Protein AF-A0A847W5W8-F1 (afdb_monomer_lite)

pLDDT: mean 85.81, std 14.29, range [42.25, 98.12]

Structure (mmCIF, N/CA/C/O backbone):
data_AF-A0A847W5W8-F1
#
_entry.id   AF-A0A847W5W8-F1
#
loop_
_atom_site.group_PDB
_atom_site.id
_atom_site.type_symbol
_atom_site.label_atom_id
_atom_site.label_alt_id
_atom_site.label_comp_id
_atom_site.label_asym_id
_atom_site.label_entity_id
_atom_site.label_seq_id
_atom_site.pdbx_PDB_ins_code
_atom_site.Cartn_x
_atom_site.Cartn_y
_atom_site.Cartn_z
_atom_site.occupancy
_atom_site.B_iso_or_equiv
_atom_site.auth_seq_id
_atom_site.auth_comp_id
_atom_site.auth_asym_id
_atom_site.auth_atom_id
_atom_site.pdbx_PDB_model_num
ATOM 1 N N . MET A 1 1 ? 5.622 -0.986 30.226 1.00 42.25 1 MET A N 1
ATOM 2 C CA . MET A 1 1 ? 4.276 -0.865 29.634 1.00 42.25 1 MET A CA 1
ATOM 3 C C . MET A 1 1 ? 4.484 -0.736 28.144 1.00 42.25 1 MET A C 1
ATOM 5 O O . MET A 1 1 ? 5.025 0.274 27.729 1.00 42.25 1 MET A O 1
ATOM 9 N N . SER A 1 2 ? 4.223 -1.797 27.381 1.00 44.88 2 SER A N 1
ATOM 10 C CA . SER A 1 2 ? 4.312 -1.723 25.921 1.00 44.88 2 SER A CA 1
ATOM 11 C C . SER A 1 2 ? 3.018 -1.080 25.445 1.00 44.88 2 SER A C 1
ATOM 13 O O . SER A 1 2 ? 1.954 -1.649 25.675 1.00 44.88 2 SER A O 1
ATOM 15 N N . GLU A 1 3 ? 3.095 0.121 24.882 1.00 53.66 3 GLU A N 1
ATOM 16 C CA . GLU A 1 3 ? 1.953 0.748 24.220 1.00 53.66 3 GLU A CA 1
ATOM 17 C C . GLU A 1 3 ? 1.486 -0.184 23.093 1.00 53.66 3 GLU A C 1
ATOM 19 O O . GLU A 1 3 ? 2.287 -0.650 22.278 1.00 53.66 3 GLU A O 1
ATOM 24 N N . PHE A 1 4 ? 0.205 -0.542 23.108 1.00 54.81 4 PHE A N 1
ATOM 25 C CA . PHE A 1 4 ? -0.419 -1.435 22.136 1.00 54.81 4 PHE A CA 1
ATOM 26 C C . PHE A 1 4 ? -0.687 -0.676 20.826 1.00 54.81 4 PHE A C 1
ATOM 28 O O . PHE A 1 4 ? -1.838 -0.430 20.476 1.00 54.81 4 PHE A O 1
ATOM 35 N N . ASN A 1 5 ? 0.372 -0.279 20.118 1.00 79.44 5 ASN A N 1
ATOM 36 C CA . ASN A 1 5 ? 0.276 0.558 18.919 1.00 79.44 5 ASN A CA 1
ATOM 37 C C . ASN A 1 5 ? 0.073 -0.277 17.650 1.00 79.44 5 ASN A C 1
ATOM 39 O O . ASN A 1 5 ? 0.743 -1.291 17.470 1.00 79.44 5 ASN A O 1
ATOM 43 N N . PHE A 1 6 ? -0.796 0.175 16.741 1.00 88.56 6 PHE A N 1
ATOM 44 C CA . PHE A 1 6 ? -0.870 -0.349 15.371 1.00 88.56 6 PHE A CA 1
ATOM 45 C C . PHE A 1 6 ? 0.506 -0.285 14.691 1.00 88.56 6 PHE A C 1
ATOM 47 O O . PHE A 1 6 ? 1.286 0.636 14.941 1.00 88.56 6 PHE A O 1
ATOM 54 N N . GLY A 1 7 ? 0.806 -1.243 13.813 1.00 93.50 7 GLY A N 1
ATOM 55 C CA . GLY A 1 7 ? 2.085 -1.251 13.104 1.00 93.50 7 GLY A CA 1
ATOM 56 C C . GLY A 1 7 ? 2.078 -2.086 11.834 1.00 93.50 7 GLY A C 1
ATOM 57 O O . GLY A 1 7 ? 1.449 -3.142 11.783 1.00 93.50 7 GLY A O 1
ATOM 58 N N . ILE A 1 8 ? 2.806 -1.609 10.824 1.00 96.44 8 ILE A N 1
ATOM 59 C CA . ILE A 1 8 ? 3.003 -2.270 9.532 1.00 96.44 8 ILE A CA 1
ATOM 60 C C . ILE A 1 8 ? 4.480 -2.148 9.160 1.00 96.44 8 ILE A C 1
ATOM 62 O O . ILE A 1 8 ? 5.029 -1.048 9.130 1.00 96.44 8 ILE A O 1
ATOM 66 N N . GLU A 1 9 ? 5.112 -3.274 8.854 1.00 97.12 9 GLU A N 1
ATOM 67 C CA . GLU A 1 9 ? 6.468 -3.350 8.322 1.00 97.12 9 GLU A CA 1
ATOM 68 C C . GLU A 1 9 ? 6.411 -3.743 6.845 1.00 97.12 9 GLU A C 1
ATOM 70 O O . GLU A 1 9 ? 5.707 -4.687 6.473 1.00 97.12 9 GLU A O 1
ATOM 75 N N . LEU A 1 10 ? 7.142 -3.002 6.011 1.00 97.44 10 LEU A N 1
ATOM 76 C CA . LEU A 1 10 ? 7.231 -3.229 4.573 1.00 97.44 10 LEU A CA 1
ATOM 77 C C . LEU A 1 10 ? 8.652 -3.640 4.198 1.00 97.44 10 LEU A C 1
ATOM 79 O O . LEU A 1 10 ? 9.614 -2.975 4.584 1.00 97.44 10 LEU A O 1
ATOM 83 N N . GLU A 1 11 ? 8.774 -4.670 3.371 1.00 97.56 11 GLU A N 1
ATOM 84 C CA . GLU A 1 11 ? 10.014 -5.000 2.674 1.00 97.56 11 GLU A CA 1
ATOM 85 C C . GLU A 1 11 ? 9.882 -4.633 1.200 1.00 97.56 11 GLU A C 1
ATOM 87 O O . GLU A 1 11 ? 8.893 -4.979 0.553 1.00 97.56 11 GLU A O 1
ATOM 92 N N . ARG A 1 12 ? 10.907 -3.962 0.670 1.00 96.56 12 ARG A N 1
ATOM 93 C CA . ARG A 1 12 ? 11.039 -3.614 -0.744 1.00 96.56 12 ARG A CA 1
ATOM 94 C C . ARG A 1 12 ? 12.167 -4.414 -1.387 1.00 96.56 12 ARG A C 1
ATOM 96 O O . ARG A 1 12 ? 13.280 -4.422 -0.864 1.00 96.56 12 ARG A O 1
ATOM 103 N N . GLN A 1 13 ? 11.920 -4.970 -2.570 1.00 95.38 13 GLN A N 1
ATOM 104 C CA . GLN A 1 13 ? 12.953 -5.519 -3.448 1.00 95.38 13 GLN A CA 1
ATOM 105 C C . GLN A 1 13 ? 12.918 -4.796 -4.800 1.00 95.38 13 GLN A C 1
ATOM 107 O O . GLN A 1 13 ? 11.856 -4.609 -5.390 1.00 95.38 13 GLN A O 1
ATOM 112 N N . LEU A 1 14 ? 14.085 -4.360 -5.281 1.00 90.69 14 LEU A N 1
ATOM 113 C CA . LEU A 1 14 ? 14.235 -3.630 -6.540 1.00 90.69 14 LEU A CA 1
ATOM 114 C C . LEU A 1 14 ? 15.043 -4.470 -7.532 1.00 90.69 14 LEU 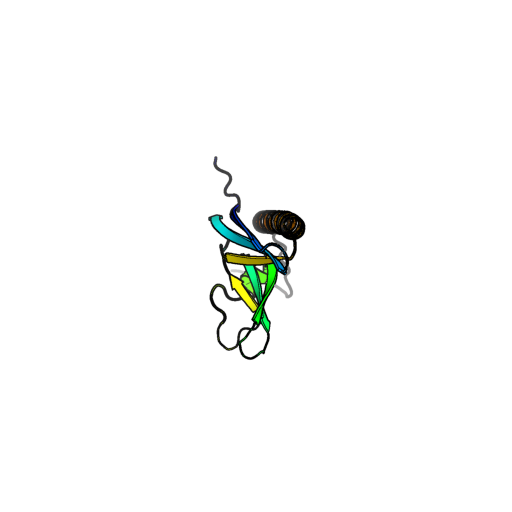A C 1
ATOM 116 O O . LEU A 1 14 ? 16.144 -4.922 -7.223 1.00 90.69 14 LEU A O 1
ATOM 120 N N . TYR A 1 15 ? 14.515 -4.621 -8.740 1.00 85.94 15 TYR A N 1
ATOM 121 C CA . TYR A 1 15 ? 15.151 -5.317 -9.849 1.00 85.94 15 TYR A CA 1
ATOM 122 C C . TYR A 1 15 ? 15.320 -4.342 -11.012 1.00 85.94 15 TYR A C 1
ATOM 124 O O . TYR A 1 15 ? 14.350 -3.761 -11.501 1.00 85.94 15 TYR A O 1
ATOM 132 N N . GLY A 1 16 ? 16.554 -4.160 -11.472 1.00 75.38 16 GLY A N 1
ATOM 133 C CA . GLY A 1 16 ? 16.854 -3.403 -12.683 1.00 75.38 16 GLY A CA 1
ATOM 134 C C . GLY A 1 16 ? 17.396 -4.336 -13.753 1.00 75.38 16 GLY A C 1
ATOM 135 O O . GLY A 1 16 ? 18.347 -5.070 -13.492 1.00 75.38 16 GLY A O 1
ATOM 136 N N . HIS A 1 17 ? 16.822 -4.293 -14.955 1.00 64.06 17 HIS A N 1
ATOM 137 C CA . HIS A 1 17 ? 17.431 -4.908 -16.129 1.00 64.06 17 HIS A CA 1
ATOM 138 C C . HIS A 1 17 ? 17.628 -3.851 -17.213 1.00 64.06 17 HIS A C 1
ATOM 140 O O . HIS A 1 17 ? 16.674 -3.319 -17.780 1.00 64.06 17 HIS A O 1
ATOM 146 N N . GLU A 1 18 ? 18.891 -3.566 -17.513 1.00 55.03 18 GLU A N 1
ATOM 147 C CA . GLU A 1 18 ? 19.279 -2.780 -18.675 1.00 55.03 18 GLU A CA 1
ATOM 148 C C . GLU A 1 18 ? 19.560 -3.737 -19.838 1.00 55.03 18 GLU A C 1
ATOM 150 O O . GLU A 1 18 ? 20.502 -4.529 -19.794 1.00 55.03 18 GLU A O 1
ATOM 155 N N . VAL A 1 19 ? 18.733 -3.687 -20.887 1.00 58.97 19 VAL A N 1
ATOM 156 C CA . VAL A 1 19 ? 19.076 -4.298 -22.177 1.00 58.97 19 VAL A CA 1
ATOM 157 C C . VAL A 1 19 ? 19.607 -3.187 -23.070 1.00 58.97 19 VAL A C 1
ATOM 159 O O . VAL A 1 19 ? 18.828 -2.397 -23.616 1.00 58.97 19 VAL A O 1
ATOM 162 N N . ALA A 1 20 ? 20.935 -3.127 -23.199 1.00 52.88 20 ALA A N 1
ATOM 163 C CA . ALA A 1 20 ? 21.631 -2.113 -23.983 1.00 52.88 20 ALA A CA 1
ATOM 164 C C . ALA A 1 20 ? 20.982 -1.938 -25.372 1.00 52.88 20 ALA A C 1
ATOM 166 O O . ALA A 1 20 ? 20.933 -2.867 -26.182 1.00 52.88 20 ALA A O 1
ATOM 167 N N . GLY A 1 21 ? 20.457 -0.735 -25.629 1.00 57.38 21 GLY A N 1
ATOM 168 C CA . GLY A 1 21 ? 19.919 -0.317 -26.926 1.00 57.38 21 GLY A CA 1
ATOM 169 C C . GLY A 1 21 ? 18.450 -0.643 -27.228 1.00 57.38 21 GLY A C 1
ATOM 170 O O . GLY A 1 21 ? 18.052 -0.447 -28.376 1.00 57.38 21 GLY A O 1
ATOM 171 N N . ARG A 1 22 ? 17.632 -1.144 -26.282 1.00 63.47 22 ARG A N 1
ATOM 172 C CA . ARG A 1 22 ? 16.222 -1.504 -26.586 1.00 63.47 22 ARG A CA 1
ATOM 173 C C . ARG A 1 22 ? 15.181 -1.049 -25.561 1.00 63.47 22 ARG A C 1
ATOM 175 O O . ARG A 1 22 ? 14.305 -0.270 -25.926 1.00 63.47 22 ARG A O 1
ATOM 182 N N . THR A 1 23 ? 15.259 -1.513 -24.314 1.00 58.75 23 THR A N 1
ATOM 183 C CA . THR A 1 23 ? 14.226 -1.249 -23.296 1.00 58.75 23 THR A CA 1
ATOM 184 C C . THR A 1 23 ? 14.856 -1.185 -21.910 1.00 58.75 23 THR A C 1
ATOM 186 O O . THR A 1 23 ? 15.598 -2.090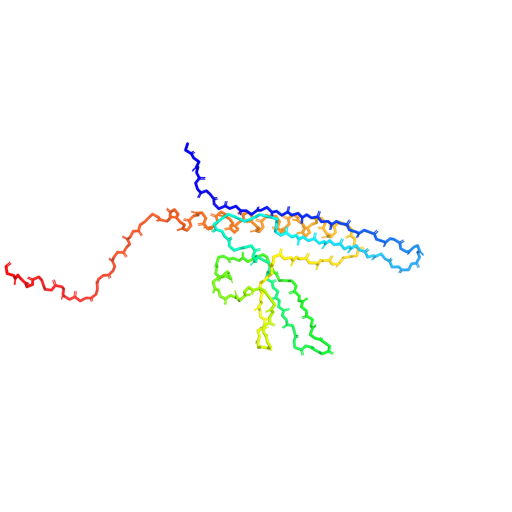 -21.531 1.00 58.75 23 THR A O 1
ATOM 189 N N . LEU A 1 24 ? 14.529 -0.133 -21.158 1.00 73.62 24 LEU A N 1
ATOM 190 C CA . LEU A 1 24 ? 14.796 -0.028 -19.726 1.00 73.62 24 LEU A CA 1
ATOM 191 C C . LEU A 1 24 ? 13.488 -0.323 -18.994 1.00 73.62 24 LEU A C 1
ATOM 193 O O . LEU A 1 24 ? 12.486 0.353 -19.229 1.00 73.62 24 LEU A O 1
ATOM 197 N N . ALA A 1 25 ? 13.489 -1.352 -18.154 1.00 85.00 25 ALA A N 1
ATOM 198 C CA . ALA A 1 25 ? 12.383 -1.642 -17.258 1.00 85.00 25 ALA A CA 1
ATOM 199 C C . ALA A 1 25 ? 12.948 -1.896 -15.865 1.00 85.00 25 ALA A C 1
ATOM 201 O O . ALA A 1 25 ? 13.863 -2.704 -15.681 1.00 85.00 25 ALA A O 1
ATOM 202 N N . TYR A 1 26 ? 12.387 -1.191 -14.894 1.00 90.56 26 TYR A N 1
ATOM 203 C CA . TYR A 1 26 ? 12.675 -1.393 -13.487 1.00 90.56 26 TYR A CA 1
ATOM 204 C C . TYR A 1 26 ? 11.436 -1.989 -12.845 1.00 90.56 26 TYR A C 1
ATOM 206 O O . TYR A 1 26 ? 10.320 -1.576 -13.155 1.00 90.56 26 TYR A O 1
ATOM 214 N N . ARG A 1 27 ? 11.633 -2.963 -11.963 1.00 93.19 27 ARG A N 1
ATOM 215 C CA . ARG A 1 27 ? 10.561 -3.613 -11.218 1.00 93.19 27 ARG A CA 1
ATOM 216 C C . ARG A 1 27 ? 10.817 -3.461 -9.731 1.00 93.19 27 ARG A C 1
ATOM 218 O O . ARG A 1 27 ? 11.932 -3.699 -9.276 1.00 93.19 27 ARG A O 1
ATOM 225 N N . MET A 1 28 ? 9.790 -3.099 -8.982 1.00 95.25 28 MET A N 1
ATOM 226 C CA . MET A 1 28 ? 9.813 -3.048 -7.529 1.00 95.25 28 MET A CA 1
ATOM 227 C C . MET A 1 28 ? 8.706 -3.937 -6.991 1.00 95.25 28 MET A C 1
ATOM 229 O O . MET A 1 28 ? 7.542 -3.727 -7.318 1.00 95.25 28 MET A O 1
ATOM 233 N N . THR A 1 29 ? 9.069 -4.887 -6.137 1.00 96.75 29 THR A N 1
ATOM 234 C CA . THR A 1 29 ? 8.100 -5.618 -5.327 1.00 96.75 29 THR A CA 1
ATOM 235 C C . THR A 1 29 ? 8.122 -5.075 -3.907 1.00 96.75 29 THR A C 1
ATOM 237 O O . THR A 1 29 ? 9.181 -4.766 -3.353 1.00 96.75 29 THR A O 1
ATOM 240 N N . VAL A 1 30 ? 6.943 -4.925 -3.318 1.00 97.50 30 VAL A N 1
ATOM 241 C CA . VAL A 1 30 ? 6.762 -4.522 -1.926 1.00 97.50 30 VAL A CA 1
ATOM 242 C C . VAL A 1 30 ? 5.867 -5.549 -1.254 1.00 97.50 30 VAL A C 1
ATOM 244 O O . VAL A 1 30 ? 4.842 -5.930 -1.809 1.00 97.50 30 VAL A O 1
ATOM 247 N N . ARG A 1 31 ? 6.234 -5.997 -0.056 1.00 97.69 31 ARG A N 1
ATOM 248 C CA . ARG A 1 31 ? 5.417 -6.923 0.736 1.00 97.69 31 ARG A CA 1
ATOM 249 C C . ARG A 1 31 ? 5.283 -6.447 2.169 1.00 97.69 31 ARG A C 1
ATOM 251 O O . ARG A 1 31 ? 6.239 -5.917 2.736 1.00 97.69 31 ARG A O 1
ATOM 258 N N . VAL A 1 32 ? 4.125 -6.693 2.769 1.00 97.44 32 VAL A N 1
ATOM 259 C CA . VAL A 1 32 ? 3.958 -6.557 4.217 1.00 97.44 32 VAL A CA 1
ATOM 260 C C . VAL A 1 32 ? 4.633 -7.749 4.898 1.00 97.44 32 VAL A C 1
ATOM 262 O O . VAL A 1 32 ? 4.190 -8.886 4.751 1.00 97.44 32 VAL A O 1
ATOM 265 N N . THR A 1 33 ? 5.717 -7.510 5.639 1.00 97.12 33 THR A N 1
ATOM 266 C CA . THR A 1 33 ? 6.447 -8.564 6.376 1.00 97.12 33 THR A CA 1
ATOM 267 C C . THR A 1 33 ? 5.902 -8.776 7.777 1.00 97.12 33 THR A C 1
ATOM 269 O O . THR A 1 33 ? 5.996 -9.873 8.330 1.00 97.12 33 THR A O 1
ATOM 272 N N . ARG A 1 34 ? 5.316 -7.730 8.364 1.00 95.56 34 ARG A N 1
ATOM 273 C CA . ARG A 1 34 ? 4.744 -7.768 9.706 1.00 95.56 34 ARG A CA 1
ATOM 274 C C . ARG A 1 34 ? 3.588 -6.786 9.815 1.00 95.56 34 ARG A C 1
ATOM 276 O O . ARG A 1 34 ? 3.701 -5.643 9.390 1.00 95.56 34 ARG A O 1
ATOM 283 N N . ALA A 1 35 ? 2.505 -7.219 10.448 1.00 95.06 35 ALA A N 1
ATOM 284 C CA . ALA A 1 35 ? 1.376 -6.370 10.805 1.00 95.06 35 ALA A CA 1
ATOM 285 C C . ALA A 1 35 ? 1.000 -6.607 12.274 1.00 95.06 35 ALA A C 1
ATOM 287 O O . ALA A 1 35 ? 1.070 -7.734 12.771 1.00 95.06 35 ALA A O 1
ATOM 288 N N . HIS A 1 36 ? 0.627 -5.548 12.987 1.00 94.12 36 HIS A N 1
ATOM 289 C CA . HIS A 1 36 ? 0.157 -5.617 14.367 1.00 94.12 36 HIS A CA 1
ATOM 290 C C . HIS A 1 36 ? -1.151 -4.845 14.510 1.00 94.12 36 HIS A C 1
ATOM 292 O O . HIS A 1 36 ? -1.195 -3.644 14.251 1.00 94.12 36 HIS A O 1
ATOM 298 N N . ARG A 1 37 ? -2.207 -5.560 14.926 1.00 91.25 37 ARG A N 1
ATOM 299 C CA . ARG A 1 37 ? -3.584 -5.051 15.087 1.00 91.25 37 ARG A CA 1
ATOM 300 C C . ARG A 1 37 ? -4.201 -4.438 13.821 1.00 91.25 37 ARG A C 1
ATOM 302 O O . ARG A 1 37 ? -5.198 -3.741 13.911 1.00 91.25 37 ARG A O 1
ATOM 309 N N . VAL A 1 38 ? -3.651 -4.743 12.652 1.00 92.94 38 VAL A N 1
ATOM 310 C CA . VAL A 1 38 ? -4.160 -4.335 11.338 1.00 92.94 38 VAL A CA 1
ATOM 311 C C . VAL A 1 38 ? -4.062 -5.519 10.379 1.00 92.94 38 VAL A C 1
ATOM 313 O O . VAL A 1 38 ? -3.188 -6.375 10.540 1.00 92.94 38 VAL A O 1
ATOM 316 N N . ASP A 1 39 ? -4.976 -5.591 9.416 1.00 94.50 39 ASP A N 1
ATOM 317 C CA . ASP A 1 39 ? -4.928 -6.571 8.329 1.00 94.50 39 ASP A CA 1
ATOM 318 C C . ASP A 1 39 ? -3.682 -6.313 7.455 1.00 94.50 39 ASP A C 1
ATOM 320 O O . ASP A 1 39 ? -3.463 -5.170 7.051 1.00 94.50 39 ASP A O 1
ATOM 324 N N . PRO A 1 40 ? -2.842 -7.324 7.159 1.00 96.56 40 PRO A N 1
ATOM 325 C CA . PRO A 1 40 ? -1.676 -7.146 6.293 1.00 96.56 40 PRO A CA 1
ATOM 326 C C . PRO A 1 40 ? -2.032 -6.855 4.826 1.00 96.56 40 PRO A C 1
ATOM 328 O O . PRO A 1 40 ? -1.168 -6.413 4.073 1.00 96.56 40 PRO A O 1
ATOM 331 N N . ASN A 1 41 ? -3.268 -7.097 4.386 1.00 97.44 41 ASN A N 1
ATOM 332 C CA . ASN A 1 41 ? -3.691 -6.844 3.011 1.00 97.44 41 ASN A CA 1
ATOM 333 C C . ASN A 1 41 ? -4.069 -5.373 2.822 1.00 97.44 41 ASN A C 1
ATOM 335 O O . ASN A 1 41 ? -5.244 -5.012 2.844 1.00 97.44 41 ASN A O 1
ATOM 339 N N . ILE A 1 42 ? -3.066 -4.513 2.671 1.00 97.62 42 ILE A N 1
ATOM 340 C CA . ILE A 1 42 ? -3.256 -3.057 2.627 1.00 97.62 42 ILE A CA 1
ATOM 341 C C . ILE A 1 42 ? -3.119 -2.454 1.231 1.00 97.62 42 ILE A C 1
ATOM 343 O O . ILE A 1 42 ? -3.328 -1.256 1.080 1.00 97.62 42 ILE A O 1
ATOM 347 N N . PHE A 1 43 ? -2.747 -3.224 0.211 1.00 98.00 43 PHE A N 1
ATOM 348 C CA . PHE A 1 43 ? -2.610 -2.698 -1.145 1.00 98.00 43 PHE A CA 1
ATOM 349 C C . PHE A 1 43 ? -3.912 -2.900 -1.908 1.00 98.00 43 PHE A C 1
ATOM 351 O O . PHE A 1 43 ? -4.307 -4.034 -2.163 1.00 98.00 43 PHE A O 1
ATOM 358 N N . LEU A 1 44 ? -4.586 -1.803 -2.255 1.00 97.38 44 LEU A N 1
ATOM 359 C CA . LEU A 1 44 ? -5.843 -1.823 -2.992 1.00 97.38 44 LEU A CA 1
ATOM 360 C C . LEU A 1 44 ? -5.575 -1.932 -4.491 1.00 97.38 44 LEU A C 1
ATOM 362 O O . LEU A 1 44 ? -4.861 -1.114 -5.076 1.00 97.38 44 LEU A O 1
ATOM 366 N N . TYR A 1 45 ? -6.225 -2.901 -5.119 1.00 96.25 45 TYR A N 1
ATOM 367 C CA . TYR A 1 45 ? -6.211 -3.114 -6.554 1.00 96.25 45 TYR A CA 1
ATOM 368 C C . TYR A 1 45 ? -7.603 -2.969 -7.145 1.00 96.25 45 TYR A C 1
ATOM 370 O O . TYR A 1 45 ? -8.615 -3.272 -6.511 1.00 96.25 45 TYR A O 1
ATOM 378 N N . ARG A 1 46 ? -7.638 -2.548 -8.409 1.00 94.62 46 ARG A N 1
ATOM 379 C CA . ARG A 1 46 ? -8.819 -2.607 -9.261 1.00 94.62 46 ARG A CA 1
ATOM 380 C C . ARG A 1 46 ? -8.579 -3.595 -10.388 1.00 94.62 46 ARG A C 1
ATOM 382 O O . ARG A 1 46 ? -7.612 -3.448 -11.134 1.00 94.62 46 ARG A O 1
ATOM 389 N N . ARG A 1 47 ? -9.500 -4.537 -10.553 1.00 92.12 47 ARG A N 1
ATOM 390 C CA . ARG A 1 47 ? -9.561 -5.415 -11.717 1.00 92.12 47 ARG A CA 1
ATOM 391 C C . ARG A 1 47 ? -10.391 -4.763 -12.814 1.00 92.12 47 ARG A C 1
ATOM 393 O O . ARG A 1 47 ? -11.572 -4.465 -12.621 1.00 92.12 47 ARG A O 1
ATOM 400 N N . ASP A 1 48 ? -9.781 -4.559 -13.974 1.00 89.50 48 ASP A N 1
ATOM 401 C CA . ASP A 1 48 ? -10.487 -4.091 -15.162 1.00 89.50 48 ASP A CA 1
ATOM 402 C C . ASP A 1 48 ? -11.121 -5.270 -15.918 1.00 89.50 48 ASP A C 1
ATOM 404 O O . ASP A 1 48 ? -10.599 -6.387 -15.940 1.00 89.50 48 ASP A O 1
ATOM 408 N N . ALA A 1 49 ? -12.268 -5.021 -16.557 1.00 85.31 49 ALA A N 1
ATOM 409 C CA . ALA A 1 49 ? -13.049 -6.025 -17.288 1.00 85.31 49 ALA A CA 1
ATO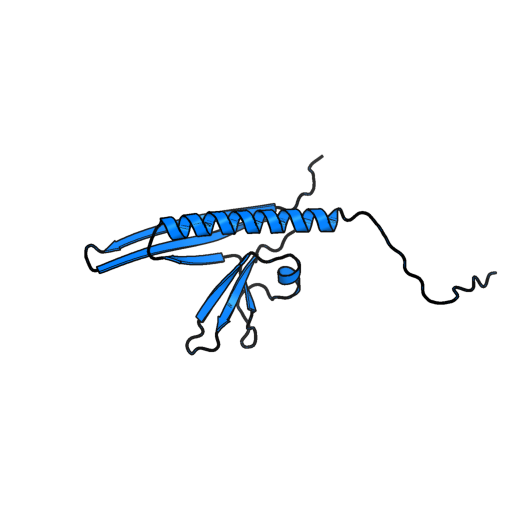M 410 C C . ALA A 1 49 ? -12.449 -6.364 -18.673 1.00 85.31 49 ALA A C 1
ATOM 412 O O . ALA A 1 49 ? -13.161 -6.421 -19.677 1.00 85.31 49 ALA A O 1
ATOM 413 N N . SER A 1 50 ? -11.129 -6.538 -18.747 1.00 83.75 50 SER A N 1
ATOM 414 C CA . SER A 1 50 ? -10.404 -6.972 -19.944 1.00 83.75 50 SER A CA 1
ATOM 415 C C . SER A 1 50 ? -10.265 -8.499 -19.997 1.00 83.75 50 SER A C 1
ATOM 417 O O . SER A 1 50 ? -10.469 -9.193 -19.003 1.00 83.75 50 SER A O 1
ATOM 419 N N . ASN A 1 51 ? -9.912 -9.040 -21.167 1.00 81.19 51 ASN A N 1
ATOM 420 C CA . ASN A 1 51 ? -9.599 -10.461 -21.338 1.00 81.19 51 ASN A CA 1
ATOM 421 C C . ASN A 1 51 ? -8.199 -10.621 -21.971 1.00 81.19 51 ASN A C 1
ATOM 423 O O . ASN A 1 51 ? -8.071 -10.384 -23.175 1.00 81.19 51 ASN A O 1
ATOM 427 N N . PRO A 1 52 ? -7.156 -10.994 -21.205 1.00 83.38 52 PRO A N 1
ATOM 428 C CA . PRO A 1 52 ? -7.180 -11.339 -19.778 1.00 83.38 52 PRO A CA 1
ATOM 429 C C . PRO A 1 52 ? -7.442 -10.120 -18.866 1.00 83.38 52 PRO A C 1
ATOM 431 O O . PRO A 1 52 ? -7.197 -8.984 -19.289 1.00 83.38 52 PRO A O 1
ATOM 434 N N . PRO A 1 53 ? -7.950 -10.328 -17.635 1.00 85.19 53 PRO A N 1
ATOM 435 C CA . PRO A 1 53 ? -8.144 -9.246 -16.674 1.00 85.19 53 PRO A CA 1
ATOM 436 C C . PRO A 1 53 ? -6.802 -8.610 -16.309 1.00 85.19 53 PRO A C 1
ATOM 438 O O . PRO A 1 53 ? -5.792 -9.304 -16.180 1.00 85.19 53 PRO A O 1
ATOM 441 N N . VAL A 1 54 ? -6.804 -7.286 -16.165 1.00 87.94 54 VAL A N 1
ATOM 442 C CA . VAL A 1 54 ? -5.640 -6.505 -15.739 1.00 87.94 54 VAL A CA 1
ATOM 443 C C . VAL A 1 54 ? -5.937 -5.913 -14.372 1.00 87.94 54 VAL A C 1
ATOM 445 O O . VAL A 1 54 ? -6.935 -5.211 -14.196 1.00 87.94 54 VAL A O 1
ATOM 448 N N . ASP A 1 55 ? -5.051 -6.193 -13.422 1.00 91.75 55 ASP A N 1
ATOM 449 C CA . ASP A 1 55 ? -5.130 -5.681 -12.062 1.00 91.75 55 ASP A CA 1
ATOM 450 C C . ASP A 1 55 ? -4.214 -4.463 -11.934 1.00 91.75 55 ASP A C 1
ATOM 452 O O . ASP A 1 55 ? -3.021 -4.527 -12.226 1.00 91.75 55 ASP A O 1
ATOM 456 N N . THR A 1 56 ? -4.786 -3.334 -11.527 1.00 93.31 56 THR A N 1
ATOM 457 C CA . THR A 1 56 ? -4.072 -2.062 -11.383 1.00 93.31 56 THR A CA 1
ATOM 458 C C . THR A 1 56 ? -4.035 -1.663 -9.920 1.00 93.31 56 THR A C 1
ATOM 460 O O . THR A 1 56 ? -5.086 -1.577 -9.285 1.00 93.31 56 THR A O 1
ATOM 463 N N . PHE A 1 57 ? -2.840 -1.395 -9.395 1.00 95.75 57 PHE A N 1
ATOM 464 C CA . PHE A 1 57 ? -2.681 -0.816 -8.065 1.00 95.75 57 PHE A CA 1
ATOM 465 C C . PHE A 1 57 ? -3.299 0.585 -8.022 1.00 95.75 57 PHE A C 1
ATOM 467 O O . PHE A 1 57 ? -3.056 1.403 -8.911 1.00 95.75 57 PHE A O 1
ATOM 474 N N . ILE A 1 58 ? -4.108 0.847 -6.998 1.00 95.50 58 ILE A N 1
ATOM 475 C CA . ILE A 1 58 ? -4.837 2.106 -6.831 1.00 95.50 58 ILE A CA 1
ATOM 476 C C . ILE A 1 58 ? -4.233 2.941 -5.706 1.00 95.50 58 ILE A C 1
ATOM 478 O O . ILE A 1 58 ? -3.923 4.108 -5.929 1.00 95.50 58 ILE A O 1
ATOM 482 N N . ALA A 1 59 ? -4.100 2.359 -4.513 1.00 96.38 59 ALA A N 1
ATOM 483 C CA . ALA A 1 59 ? -3.645 3.060 -3.317 1.00 96.38 59 ALA A CA 1
ATOM 484 C C . ALA A 1 59 ? -3.280 2.076 -2.195 1.00 96.38 59 ALA A C 1
ATOM 486 O O . ALA A 1 59 ? -3.662 0.902 -2.225 1.00 96.38 59 ALA A O 1
ATOM 487 N N . VAL A 1 60 ? -2.590 2.567 -1.166 1.00 97.94 60 VAL A N 1
ATOM 488 C CA . VAL A 1 60 ? -2.641 1.927 0.154 1.00 97.94 60 VAL A CA 1
ATOM 489 C C . VAL A 1 60 ? -4.025 2.196 0.755 1.00 97.94 60 VAL A C 1
ATOM 491 O O . VAL A 1 60 ? -4.569 3.288 0.615 1.00 97.94 60 VAL A O 1
ATOM 494 N N . CYS A 1 61 ? -4.617 1.187 1.383 1.00 97.94 61 CYS A N 1
ATOM 495 C CA . CYS A 1 61 ? -5.971 1.247 1.920 1.00 97.94 61 CYS A CA 1
ATOM 496 C C . CYS A 1 61 ? -6.106 2.310 3.013 1.00 97.94 61 CYS A C 1
ATOM 498 O O . CYS A 1 61 ? -5.244 2.451 3.877 1.00 97.94 61 CYS A O 1
ATOM 500 N N . THR A 1 62 ? -7.248 2.983 3.033 1.00 96.75 62 THR A N 1
ATOM 501 C CA . THR A 1 62 ? -7.765 3.701 4.199 1.00 96.75 62 THR A CA 1
ATOM 502 C C . THR A 1 62 ? -8.448 2.723 5.168 1.00 96.75 62 THR A C 1
ATOM 504 O O . THR A 1 62 ? -8.753 1.590 4.786 1.00 96.75 62 THR A O 1
ATOM 507 N N . PRO A 1 63 ? -8.759 3.126 6.416 1.00 95.38 63 PRO A N 1
ATOM 508 C CA . PRO A 1 63 ? -9.531 2.277 7.326 1.00 95.38 63 PRO A CA 1
ATOM 509 C C . PRO A 1 63 ? -10.884 1.829 6.759 1.00 95.38 63 PRO A C 1
ATOM 511 O O . PRO A 1 63 ? -11.323 0.723 7.044 1.00 95.38 63 PRO A O 1
ATOM 514 N N . VAL A 1 64 ? -11.531 2.664 5.939 1.00 95.50 64 VAL A N 1
ATOM 515 C CA . VAL A 1 64 ? -12.806 2.315 5.291 1.00 95.50 64 VAL A CA 1
ATOM 516 C C . VAL A 1 64 ? -12.593 1.220 4.248 1.00 95.50 64 VAL A C 1
ATOM 518 O O . VAL A 1 64 ? -13.334 0.242 4.235 1.00 95.50 64 VAL A O 1
ATOM 521 N N . ASP A 1 65 ? -11.536 1.329 3.442 1.00 96.81 65 ASP A N 1
ATOM 522 C CA . ASP A 1 65 ? -11.201 0.332 2.418 1.00 96.81 65 ASP A CA 1
ATOM 523 C C . ASP A 1 65 ? -10.916 -1.049 3.029 1.00 96.81 65 ASP A C 1
ATOM 525 O O . ASP A 1 65 ? -11.235 -2.073 2.420 1.00 96.81 65 ASP A O 1
ATOM 529 N N . LEU A 1 66 ? -10.330 -1.087 4.236 1.00 95.00 66 LEU A N 1
ATOM 530 C CA . LEU A 1 66 ? -10.077 -2.334 4.966 1.00 95.00 66 LEU A CA 1
ATOM 531 C C . LEU A 1 66 ? -11.376 -3.071 5.331 1.00 95.00 66 LEU A C 1
ATOM 533 O O . LEU A 1 66 ? -11.398 -4.301 5.310 1.00 95.00 66 LEU A O 1
ATOM 537 N N . GLU A 1 67 ? -12.446 -2.339 5.631 1.00 93.56 67 GLU A N 1
ATOM 538 C CA . GLU A 1 67 ? -13.757 -2.904 5.970 1.00 93.56 67 GLU A CA 1
ATOM 539 C C . GLU A 1 67 ? -14.607 -3.197 4.721 1.00 93.56 67 GLU A C 1
ATOM 541 O O . GLU A 1 67 ? -15.394 -4.144 4.709 1.00 93.56 67 GLU A O 1
ATOM 546 N N . GLU A 1 68 ? -14.459 -2.393 3.664 1.00 93.88 68 GLU A N 1
ATOM 547 C CA . GLU A 1 68 ? -15.285 -2.473 2.455 1.00 93.88 68 GLU A CA 1
ATOM 548 C C . GLU A 1 68 ? -14.818 -3.561 1.479 1.00 93.88 68 GLU A C 1
ATOM 550 O O . GLU A 1 68 ? -15.637 -4.314 0.943 1.00 93.88 68 GLU A O 1
ATOM 555 N N . TYR A 1 69 ? -13.509 -3.655 1.230 1.00 94.31 69 TYR A N 1
ATOM 556 C CA . TYR A 1 69 ? -12.973 -4.510 0.174 1.00 94.31 69 TYR A CA 1
ATOM 557 C C . TYR A 1 69 ? -12.426 -5.832 0.706 1.00 94.31 69 TYR A C 1
ATOM 559 O O . TYR A 1 69 ? -11.776 -5.901 1.752 1.00 94.31 69 TYR A O 1
ATOM 567 N N . GLY A 1 70 ? -12.649 -6.900 -0.062 1.00 91.94 70 GLY A N 1
ATOM 568 C CA . GLY A 1 70 ? -12.172 -8.239 0.270 1.00 91.94 70 GLY A CA 1
ATOM 569 C C . GLY A 1 70 ? -10.649 -8.360 0.194 1.00 91.94 70 GLY A C 1
ATOM 570 O O . GLY A 1 70 ? -10.015 -7.813 -0.708 1.00 91.94 70 GLY A O 1
ATOM 571 N N . ALA A 1 71 ? -10.074 -9.108 1.133 1.00 93.00 71 ALA A N 1
ATOM 572 C CA . ALA A 1 71 ? -8.658 -9.456 1.144 1.00 93.00 71 ALA A CA 1
ATOM 573 C C . ALA A 1 71 ? -8.368 -10.734 0.335 1.00 93.00 71 ALA A C 1
ATOM 575 O O . ALA A 1 71 ? -9.146 -11.692 0.367 1.00 93.00 71 ALA A O 1
ATOM 576 N N . GLY A 1 72 ? -7.204 -10.767 -0.315 1.00 87.62 72 GLY A N 1
ATOM 577 C CA . GLY A 1 72 ? -6.703 -11.891 -1.102 1.00 87.62 72 GLY A CA 1
ATOM 578 C C . GLY A 1 72 ? -7.079 -11.811 -2.581 1.00 87.62 72 GLY A C 1
ATOM 579 O O . GLY A 1 72 ? -7.285 -10.729 -3.131 1.00 87.62 72 GLY A O 1
ATOM 580 N N . ASP A 1 73 ? -7.139 -12.975 -3.229 1.00 77.62 73 ASP A N 1
ATOM 581 C CA . ASP A 1 73 ? -7.462 -13.051 -4.649 1.00 77.62 73 ASP A CA 1
ATOM 582 C C . ASP A 1 73 ? -8.903 -12.581 -4.916 1.00 77.62 73 ASP A C 1
ATOM 584 O O . ASP A 1 73 ? -9.842 -13.034 -4.248 1.00 77.62 73 ASP A O 1
ATOM 588 N N . PRO A 1 74 ? -9.113 -11.719 -5.923 1.00 78.00 74 PRO A N 1
ATOM 589 C CA . PRO A 1 74 ? -10.443 -11.252 -6.290 1.00 78.00 74 PRO A CA 1
ATOM 590 C C . PRO A 1 74 ? -11.312 -12.413 -6.769 1.00 78.00 74 PRO A C 1
ATOM 592 O O . PRO A 1 74 ? -10.925 -13.200 -7.644 1.00 78.00 74 PRO A O 1
ATOM 595 N N . ARG A 1 75 ? -12.538 -12.488 -6.245 1.00 78.06 75 ARG A N 1
ATOM 596 C CA . ARG A 1 75 ? -13.556 -13.412 -6.757 1.00 78.06 75 ARG A CA 1
ATOM 597 C C . ARG A 1 75 ? -14.028 -12.921 -8.128 1.00 78.06 75 ARG A C 1
ATOM 599 O O . ARG A 1 75 ? -13.822 -11.766 -8.487 1.00 78.06 75 ARG A O 1
ATOM 606 N N . GLN A 1 76 ? -14.681 -13.781 -8.915 1.00 69.50 76 GLN A N 1
ATOM 607 C CA . GLN A 1 76 ? -15.094 -13.451 -10.296 1.00 69.50 76 GLN A CA 1
ATOM 608 C C . GLN A 1 76 ? -15.906 -12.147 -10.434 1.00 69.50 76 GLN A C 1
ATOM 610 O O . GLN A 1 76 ? -15.902 -11.549 -11.505 1.00 69.50 76 GLN A O 1
ATOM 615 N N . SER A 1 77 ? -16.597 -11.715 -9.378 1.00 74.12 77 SER A N 1
ATOM 616 C CA . SER A 1 77 ? -17.407 -10.494 -9.341 1.00 74.12 77 SER A CA 1
ATOM 617 C C . SER A 1 77 ? -16.684 -9.259 -8.803 1.00 74.12 77 SER A C 1
ATOM 619 O O . SER A 1 77 ? -17.221 -8.156 -8.908 1.00 74.12 77 SER A O 1
ATOM 621 N N . ASP A 1 78 ? -15.514 -9.422 -8.188 1.00 83.38 78 ASP A N 1
ATOM 622 C CA . ASP A 1 78 ? -14.927 -8.379 -7.355 1.00 83.38 78 ASP A CA 1
ATOM 623 C C . ASP A 1 78 ? -14.108 -7.430 -8.224 1.00 83.38 78 ASP A C 1
ATOM 625 O O . ASP A 1 78 ? -13.085 -7.790 -8.810 1.00 83.38 78 ASP A O 1
ATOM 629 N N . ARG A 1 79 ? -14.583 -6.187 -8.318 1.00 91.12 79 ARG A N 1
ATOM 630 C CA . ARG A 1 79 ? -13.879 -5.128 -9.046 1.00 91.12 79 ARG A CA 1
ATOM 631 C C . ARG A 1 79 ? -12.699 -4.571 -8.256 1.00 91.12 79 ARG A C 1
ATOM 633 O O . ARG A 1 79 ? -11.729 -4.125 -8.861 1.00 91.12 79 ARG A O 1
ATOM 640 N N . TYR A 1 80 ? -12.799 -4.578 -6.934 1.00 94.69 80 TYR A N 1
ATOM 641 C CA . TYR A 1 80 ? -11.794 -4.057 -6.019 1.00 94.69 80 TYR A CA 1
ATOM 642 C C . TYR A 1 80 ? -11.432 -5.134 -5.006 1.00 94.69 80 TYR A C 1
ATOM 644 O O . TYR A 1 80 ? -12.313 -5.842 -4.517 1.00 94.69 80 TYR A O 1
ATOM 652 N N . PHE A 1 81 ? -10.144 -5.265 -4.718 1.00 95.44 81 PHE A N 1
ATOM 653 C CA . PHE A 1 81 ? -9.619 -6.266 -3.796 1.00 95.44 81 PHE A CA 1
ATOM 654 C C . PHE A 1 81 ? -8.315 -5.782 -3.171 1.00 95.44 81 PHE A C 1
ATOM 656 O O . PHE A 1 81 ? -7.656 -4.887 -3.705 1.00 95.44 81 PHE A O 1
ATOM 663 N N . ARG A 1 82 ? -7.947 -6.368 -2.033 1.00 96.31 82 ARG A N 1
ATOM 664 C CA . ARG A 1 82 ? -6.759 -5.986 -1.271 1.00 96.31 82 ARG A CA 1
ATOM 665 C C . ARG A 1 82 ? -5.754 -7.123 -1.204 1.00 96.31 82 ARG A C 1
ATOM 667 O O . ARG A 1 82 ? -6.132 -8.265 -0.963 1.00 96.31 82 ARG A O 1
ATOM 674 N N . THR A 1 83 ? -4.470 -6.811 -1.318 1.00 96.69 83 THR A N 1
ATOM 675 C CA . THR A 1 83 ? -3.379 -7.789 -1.196 1.00 96.69 83 THR A CA 1
ATOM 676 C C . THR A 1 83 ? -2.318 -7.317 -0.2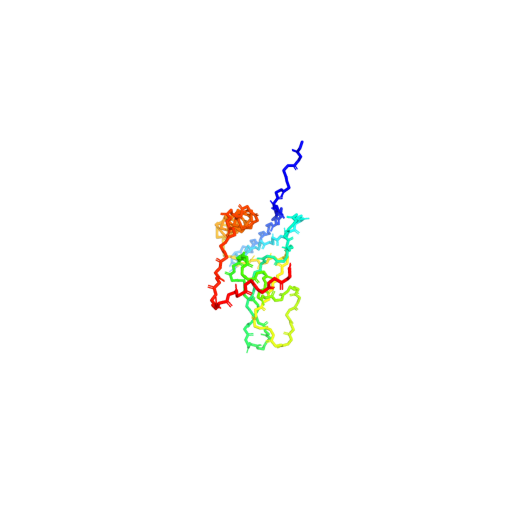03 1.00 96.69 83 THR A C 1
ATOM 678 O O . THR A 1 83 ? -2.221 -6.134 0.126 1.00 96.69 83 THR A O 1
ATOM 681 N N . ALA A 1 84 ? -1.504 -8.253 0.289 1.00 97.25 84 ALA A N 1
ATOM 682 C CA . ALA A 1 84 ? -0.322 -7.966 1.109 1.00 97.25 84 ALA A CA 1
ATOM 683 C C . ALA A 1 84 ? 0.947 -7.708 0.274 1.00 97.25 84 ALA A C 1
ATOM 685 O O . ALA A 1 84 ? 2.001 -7.384 0.826 1.00 97.25 84 ALA A O 1
ATOM 686 N N . GLU A 1 85 ? 0.847 -7.857 -1.049 1.00 96.88 85 GLU A N 1
ATOM 687 C CA . GLU A 1 85 ? 1.951 -7.717 -1.994 1.00 96.88 85 GLU A CA 1
ATOM 688 C C . GLU A 1 85 ? 1.616 -6.730 -3.113 1.00 96.88 85 GLU A C 1
ATOM 690 O O . GLU A 1 85 ? 0.506 -6.704 -3.654 1.00 96.88 85 GLU A O 1
ATOM 695 N N . LEU A 1 86 ? 2.613 -5.932 -3.473 1.00 96.19 86 LEU A N 1
ATOM 696 C CA . LEU A 1 86 ? 2.571 -4.946 -4.532 1.00 96.19 86 LEU A CA 1
ATOM 697 C C . LEU A 1 86 ? 3.694 -5.190 -5.534 1.00 96.19 86 LEU A C 1
ATOM 699 O O . LEU A 1 86 ? 4.842 -5.387 -5.144 1.00 96.19 86 LEU A O 1
ATOM 703 N N . ASP A 1 87 ? 3.363 -5.142 -6.822 1.00 95.19 87 ASP A N 1
ATOM 704 C CA . ASP A 1 87 ? 4.318 -5.260 -7.919 1.00 95.19 87 ASP A CA 1
ATOM 705 C C . ASP A 1 87 ? 4.187 -4.068 -8.870 1.00 95.19 87 ASP A C 1
ATOM 707 O O . ASP A 1 87 ? 3.139 -3.852 -9.479 1.00 95.19 87 ASP A O 1
ATOM 711 N N . LEU A 1 88 ? 5.254 -3.280 -8.986 1.00 94.25 88 LEU A N 1
ATOM 712 C CA . LEU A 1 88 ? 5.309 -2.085 -9.819 1.00 94.25 88 LEU A CA 1
ATOM 713 C C . LEU A 1 88 ? 6.397 -2.218 -10.877 1.00 94.25 88 LEU A C 1
ATOM 715 O O . LEU A 1 88 ? 7.519 -2.629 -10.586 1.00 94.25 88 LEU A O 1
ATOM 719 N N . ILE A 1 89 ? 6.078 -1.806 -12.103 1.00 92.56 89 ILE A N 1
ATOM 720 C CA . ILE A 1 89 ? 7.020 -1.736 -13.221 1.00 92.56 89 ILE A CA 1
ATOM 721 C C . ILE A 1 89 ? 7.043 -0.303 -13.745 1.00 92.56 89 ILE A C 1
ATOM 723 O O . ILE A 1 89 ? 5.997 0.268 -14.047 1.00 92.56 89 ILE A O 1
ATOM 727 N N . ALA A 1 90 ? 8.238 0.262 -13.880 1.00 91.62 90 ALA A N 1
ATOM 728 C CA . ALA A 1 90 ? 8.448 1.648 -14.279 1.00 91.62 90 ALA A CA 1
ATOM 729 C C . ALA A 1 90 ? 9.572 1.782 -15.312 1.00 91.62 90 ALA A C 1
ATOM 731 O O . ALA A 1 90 ? 10.345 0.847 -15.561 1.00 91.62 90 ALA A O 1
ATOM 732 N N . ARG A 1 91 ? 9.676 2.970 -15.917 1.00 89.88 91 ARG A N 1
ATOM 733 C CA . ARG A 1 91 ? 10.693 3.263 -16.942 1.00 89.88 91 ARG A CA 1
ATOM 734 C C . ARG A 1 91 ? 12.006 3.742 -16.340 1.00 89.88 91 ARG A C 1
ATOM 736 O O . ARG A 1 91 ? 13.035 3.691 -17.011 1.00 89.88 91 ARG A O 1
ATOM 743 N N . SER A 1 92 ? 11.983 4.185 -15.086 1.00 89.44 92 SER A N 1
ATOM 744 C CA . SER A 1 92 ? 13.170 4.614 -14.358 1.00 89.44 92 SER A CA 1
ATOM 745 C C . SER A 1 92 ? 13.153 4.132 -12.909 1.00 89.44 92 SER A C 1
ATOM 747 O O . SER A 1 92 ? 12.098 3.921 -12.314 1.00 89.44 92 SER A O 1
ATOM 749 N N . ALA A 1 93 ? 14.340 3.985 -12.321 1.00 89.75 93 ALA A N 1
ATOM 750 C CA . ALA A 1 93 ? 14.469 3.715 -10.892 1.00 89.75 93 ALA A CA 1
ATOM 751 C C . ALA A 1 93 ? 13.964 4.888 -10.029 1.00 89.75 93 ALA A C 1
ATOM 753 O O . ALA A 1 93 ? 13.487 4.656 -8.924 1.00 89.75 93 ALA A O 1
ATOM 754 N N . ALA A 1 94 ? 14.039 6.125 -10.537 1.00 91.88 94 ALA A N 1
ATOM 755 C CA . ALA A 1 94 ? 13.554 7.314 -9.836 1.00 91.88 94 ALA A CA 1
ATOM 756 C C . ALA A 1 94 ? 12.031 7.273 -9.636 1.00 91.88 94 ALA A C 1
ATOM 758 O O . ALA A 1 94 ? 11.566 7.487 -8.525 1.00 91.88 94 ALA A O 1
ATOM 759 N N . GLU A 1 95 ? 11.271 6.881 -10.667 1.00 93.81 95 GLU A N 1
ATOM 760 C CA . GLU A 1 95 ? 9.813 6.690 -10.563 1.00 93.81 95 GLU A CA 1
ATOM 761 C C . GLU A 1 95 ? 9.436 5.677 -9.465 1.00 93.81 95 GLU A C 1
ATOM 763 O O . GLU A 1 95 ? 8.460 5.872 -8.743 1.00 93.81 95 GLU A O 1
ATOM 768 N N . LEU A 1 96 ? 10.214 4.598 -9.311 1.00 94.62 96 LEU A N 1
ATOM 769 C CA . LEU A 1 96 ? 9.973 3.595 -8.265 1.00 94.62 96 LEU A CA 1
ATOM 770 C C . LEU A 1 96 ? 10.370 4.085 -6.874 1.00 94.62 96 LEU A C 1
ATOM 772 O O . LEU A 1 96 ? 9.751 3.681 -5.891 1.00 94.62 96 LEU A O 1
ATOM 776 N N . GLU A 1 97 ? 11.390 4.935 -6.776 1.00 95.75 97 GLU A N 1
ATOM 777 C CA . GLU A 1 97 ? 11.754 5.566 -5.510 1.00 95.75 97 GLU A CA 1
ATOM 778 C C . GLU A 1 97 ? 10.663 6.542 -5.059 1.00 95.75 97 GLU A C 1
ATOM 780 O O . GLU A 1 97 ? 10.224 6.457 -3.916 1.00 95.75 97 GLU A O 1
ATOM 785 N N . ASP A 1 98 ? 10.147 7.379 -5.960 1.00 96.69 98 ASP A N 1
ATOM 786 C CA . ASP A 1 98 ? 9.036 8.288 -5.658 1.00 96.69 98 ASP A CA 1
ATOM 787 C C . ASP A 1 98 ? 7.788 7.507 -5.216 1.00 96.69 98 ASP A C 1
ATOM 789 O O . ASP A 1 98 ? 7.176 7.821 -4.191 1.00 96.69 98 ASP A O 1
ATOM 793 N N . ALA A 1 99 ? 7.449 6.430 -5.936 1.00 96.38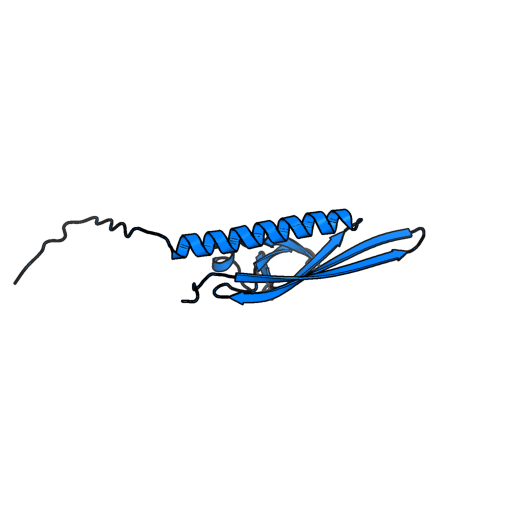 99 ALA A N 1
ATOM 794 C CA . ALA A 1 99 ? 6.348 5.546 -5.562 1.00 96.38 99 ALA A CA 1
ATOM 795 C C . ALA A 1 99 ? 6.558 4.917 -4.175 1.00 96.38 99 ALA A C 1
ATOM 797 O O . ALA A 1 99 ? 5.628 4.864 -3.374 1.00 96.38 99 ALA A O 1
ATOM 798 N N . TRP A 1 100 ? 7.777 4.468 -3.860 1.00 97.44 100 TRP A N 1
ATOM 799 C CA . TRP A 1 100 ? 8.110 3.902 -2.552 1.00 97.44 100 TRP A CA 1
ATOM 800 C C . TRP A 1 100 ? 7.903 4.894 -1.403 1.00 97.44 100 TRP A C 1
ATOM 802 O O . TRP A 1 100 ? 7.358 4.516 -0.363 1.00 97.44 100 TRP A O 1
ATOM 812 N N . GLN A 1 101 ? 8.304 6.155 -1.587 1.00 98.12 101 GLN A N 1
ATOM 813 C CA . GLN A 1 101 ? 8.115 7.192 -0.570 1.00 98.12 101 GLN A CA 1
ATOM 814 C C . GLN A 1 101 ? 6.627 7.465 -0.318 1.00 98.12 101 GLN A C 1
ATOM 816 O O . GLN A 1 101 ? 6.216 7.554 0.839 1.00 98.12 101 GLN A O 1
ATOM 821 N N . LEU A 1 102 ? 5.813 7.518 -1.378 1.00 97.81 102 LEU A N 1
ATOM 822 C CA . LEU A 1 102 ? 4.359 7.677 -1.261 1.00 97.81 102 LEU A CA 1
ATOM 823 C C . LEU A 1 102 ? 3.711 6.488 -0.543 1.00 97.81 102 LEU A C 1
ATOM 825 O O . LEU A 1 102 ? 2.974 6.684 0.415 1.00 97.81 102 LEU A O 1
ATOM 829 N N . ILE A 1 103 ? 4.071 5.255 -0.912 1.00 97.94 103 ILE A N 1
ATOM 830 C CA . ILE A 1 103 ? 3.575 4.039 -0.243 1.00 97.94 103 ILE A CA 1
ATOM 831 C C . ILE A 1 103 ? 3.901 4.059 1.259 1.00 97.94 103 ILE A C 1
ATOM 833 O O . ILE A 1 103 ? 3.073 3.676 2.087 1.00 97.94 103 ILE A O 1
ATOM 837 N N . CYS A 1 104 ? 5.106 4.499 1.628 1.00 97.81 104 CYS A N 1
ATOM 838 C CA . CYS A 1 104 ? 5.492 4.637 3.030 1.00 97.81 104 CYS A CA 1
ATOM 839 C C . CYS A 1 104 ? 4.668 5.706 3.756 1.00 97.81 104 CYS A C 1
ATOM 841 O O . CYS A 1 104 ? 4.226 5.466 4.880 1.00 97.81 104 CYS A O 1
ATOM 843 N N . ALA A 1 105 ? 4.454 6.860 3.123 1.00 97.75 105 ALA A N 1
ATOM 844 C CA . ALA A 1 105 ? 3.656 7.939 3.689 1.00 97.75 105 ALA A CA 1
ATOM 845 C C . ALA A 1 105 ? 2.201 7.501 3.927 1.00 97.75 105 ALA A C 1
ATOM 847 O O . ALA A 1 105 ? 1.693 7.673 5.036 1.00 97.75 105 ALA A O 1
ATOM 848 N N . ASP A 1 106 ? 1.578 6.853 2.940 1.00 97.88 106 ASP A N 1
ATOM 849 C CA . ASP A 1 106 ? 0.194 6.381 3.039 1.00 97.88 106 ASP A CA 1
ATOM 850 C C . ASP A 1 106 ? 0.049 5.279 4.102 1.00 97.88 106 ASP A C 1
ATOM 852 O O . ASP A 1 106 ? -0.899 5.280 4.890 1.00 97.88 106 ASP A O 1
ATOM 856 N N . ARG A 1 107 ? 1.024 4.361 4.201 1.00 96.88 107 ARG A N 1
ATOM 857 C CA . ARG A 1 107 ? 1.089 3.377 5.297 1.00 96.88 107 ARG A CA 1
ATOM 858 C C . ARG A 1 107 ? 1.111 4.072 6.662 1.00 96.88 107 ARG A C 1
ATOM 860 O O . ARG A 1 107 ? 0.389 3.655 7.570 1.00 96.88 107 ARG A O 1
ATOM 867 N N . ASP A 1 108 ? 1.949 5.093 6.835 1.00 96.31 108 ASP A N 1
ATOM 868 C CA . ASP A 1 108 ? 2.059 5.808 8.112 1.00 96.31 108 ASP A CA 1
ATOM 869 C C . ASP A 1 108 ? 0.772 6.558 8.456 1.00 96.31 108 ASP A C 1
ATOM 871 O O . ASP A 1 108 ? 0.382 6.624 9.625 1.00 96.31 108 ASP A O 1
ATOM 875 N N . GLU A 1 109 ? 0.094 7.106 7.450 1.00 96.19 109 GLU A N 1
ATOM 876 C CA . GLU A 1 109 ? -1.207 7.742 7.610 1.00 96.19 109 GLU A CA 1
ATOM 877 C C . GLU A 1 109 ? -2.298 6.742 8.004 1.00 96.19 109 GLU A C 1
ATOM 879 O O . GLU A 1 109 ? -3.042 7.008 8.954 1.00 96.19 109 GLU A O 1
ATOM 884 N N . LEU A 1 110 ? -2.349 5.568 7.366 1.00 95.88 110 LEU A N 1
ATOM 885 C CA . LEU A 1 110 ? -3.256 4.484 7.746 1.00 95.88 110 LEU A CA 1
ATOM 886 C C . LEU A 1 110 ? -3.065 4.100 9.221 1.00 95.88 110 LEU A C 1
ATOM 888 O O . LEU A 1 110 ? -4.020 4.124 10.000 1.00 95.88 110 LEU A O 1
ATOM 892 N N . VAL A 1 111 ? -1.827 3.800 9.626 1.00 94.69 111 VAL A N 1
ATOM 893 C CA . VAL A 1 111 ? -1.497 3.399 11.005 1.00 94.69 111 VAL A CA 1
ATOM 894 C C . VAL A 1 111 ? -1.887 4.487 12.010 1.00 94.69 111 VAL A C 1
ATOM 896 O O . VAL A 1 111 ? -2.500 4.196 13.040 1.00 94.69 111 VAL A O 1
ATOM 899 N N . ARG A 1 112 ? -1.582 5.755 11.708 1.00 93.06 112 ARG A N 1
ATOM 900 C CA . ARG A 1 112 ? -1.925 6.898 12.568 1.00 93.06 112 ARG A CA 1
ATOM 901 C C . ARG A 1 112 ? -3.435 7.090 12.699 1.00 93.06 112 ARG A C 1
ATOM 903 O O . ARG A 1 112 ? -3.926 7.404 13.786 1.00 93.06 112 ARG A O 1
ATOM 910 N N . THR A 1 113 ? -4.169 6.901 11.608 1.00 92.81 113 THR A N 1
ATOM 911 C CA . THR A 1 113 ? -5.628 7.037 11.594 1.00 92.81 113 THR A CA 1
ATOM 912 C C . THR A 1 113 ? -6.276 5.944 12.436 1.00 92.81 113 THR A C 1
ATOM 914 O O . THR A 1 113 ? -7.081 6.261 13.309 1.00 92.81 113 THR A O 1
ATOM 917 N N . LEU A 1 114 ? -5.856 4.685 12.271 1.00 91.88 114 LEU A N 1
ATOM 918 C CA . LEU A 1 114 ? -6.332 3.563 13.089 1.00 91.88 114 LEU A CA 1
ATOM 919 C C . LEU A 1 114 ? -6.068 3.787 14.584 1.00 91.88 114 LEU A C 1
ATOM 921 O O . LEU A 1 114 ? -6.967 3.616 15.407 1.00 91.88 114 LEU A O 1
ATOM 925 N N . HIS A 1 115 ? -4.872 4.269 14.934 1.00 89.94 115 HIS A N 1
ATOM 926 C CA . HIS A 1 115 ? -4.550 4.629 16.315 1.00 89.94 115 HIS A CA 1
ATOM 927 C C .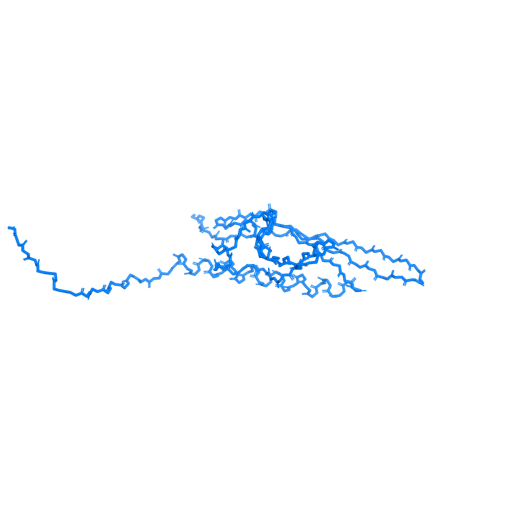 HIS A 1 115 ? -5.485 5.722 16.859 1.00 89.94 115 HIS A C 1
ATOM 929 O O . HIS A 1 115 ? -5.970 5.641 17.989 1.00 89.94 115 HIS A O 1
ATOM 935 N N . THR A 1 116 ? -5.768 6.749 16.056 1.00 87.75 116 THR A N 1
ATOM 936 C CA . THR A 1 116 ? -6.662 7.851 16.445 1.00 87.75 116 THR A CA 1
ATOM 937 C C . THR A 1 116 ? -8.099 7.366 16.641 1.00 87.75 116 THR A C 1
ATOM 939 O O . THR A 1 116 ? -8.747 7.770 17.604 1.00 87.75 116 THR A O 1
ATOM 942 N N . MET A 1 117 ? -8.581 6.468 15.776 1.00 86.56 117 MET A N 1
ATOM 943 C CA . MET A 1 117 ? -9.915 5.868 15.877 1.00 86.56 117 MET A CA 1
ATOM 944 C C . MET A 1 117 ? -10.075 5.015 17.140 1.00 86.56 117 MET A C 1
ATOM 946 O O . MET A 1 117 ? -11.125 5.069 17.773 1.00 86.56 117 MET A O 1
ATOM 950 N N . GLU A 1 118 ? -9.042 4.272 17.550 1.00 82.75 118 GLU A N 1
ATOM 951 C CA . GLU A 1 118 ? -9.082 3.503 18.803 1.00 82.75 118 GLU A CA 1
ATOM 952 C C . GLU A 1 118 ? -8.996 4.406 20.047 1.00 82.75 118 GLU A C 1
ATOM 954 O O . GLU A 1 118 ? -9.583 4.108 21.085 1.00 82.75 118 GLU A O 1
ATOM 959 N N . THR A 1 119 ? -8.316 5.549 19.935 1.00 75.38 119 THR A N 1
ATOM 960 C CA . THR A 1 119 ? -8.179 6.535 21.025 1.00 75.38 119 THR A CA 1
ATOM 961 C C . THR A 1 119 ? -9.376 7.504 21.098 1.00 75.38 119 THR A C 1
ATOM 963 O O . THR A 1 119 ? -9.393 8.430 21.917 1.00 75.38 119 THR A O 1
ATOM 966 N N . ALA A 1 120 ? -10.390 7.321 20.242 1.00 60.50 120 ALA A N 1
ATOM 967 C CA . ALA A 1 120 ? -11.515 8.238 20.117 1.00 60.50 120 ALA A CA 1
ATOM 968 C C . ALA A 1 120 ? -12.255 8.418 21.455 1.00 60.50 120 ALA A C 1
ATOM 970 O O . ALA A 1 120 ? -12.776 7.488 22.070 1.00 60.50 120 ALA A O 1
ATOM 971 N N . THR A 1 121 ? -12.268 9.670 21.905 1.00 55.12 121 THR A N 1
ATOM 972 C CA . THR A 1 121 ? -12.637 10.116 23.246 1.00 55.12 121 THR A CA 1
ATOM 973 C C . THR A 1 121 ? -14.009 10.777 23.183 1.00 55.12 121 THR A C 1
ATOM 975 O O . THR A 1 121 ? -14.125 11.963 22.885 1.00 55.12 121 THR A O 1
ATOM 978 N N . GLY A 1 122 ? -15.072 10.018 23.448 1.00 60.91 122 GLY A N 1
ATOM 979 C CA . GLY A 1 122 ? -16.400 10.603 23.628 1.00 60.91 122 GLY A CA 1
ATOM 980 C C . GLY A 1 122 ? -17.538 9.694 23.200 1.00 60.91 122 GLY A C 1
ATOM 981 O O . GLY A 1 122 ? -17.820 9.540 22.017 1.00 60.91 122 GLY A O 1
ATOM 982 N N . THR A 1 123 ? -18.255 9.154 24.180 1.00 66.75 123 THR A N 1
ATOM 983 C CA . THR A 1 123 ? -19.568 8.555 23.946 1.00 66.75 123 THR A CA 1
ATOM 984 C C . THR A 1 123 ? -20.590 9.681 23.853 1.00 66.75 123 THR A C 1
ATOM 986 O O . THR A 1 123 ? -20.913 10.307 24.863 1.00 66.75 123 THR A O 1
ATOM 989 N N . GLN A 1 124 ? -21.123 9.941 22.661 1.00 68.75 124 GLN A N 1
ATOM 990 C CA . GLN A 1 124 ? -22.307 10.781 22.516 1.00 68.75 124 GLN A CA 1
ATOM 991 C C . GLN A 1 124 ? -23.543 9.885 22.472 1.00 68.75 124 GLN A C 1
ATOM 993 O O . GLN A 1 124 ? -23.755 9.142 21.517 1.00 68.75 124 GLN A O 1
ATOM 998 N N . ILE A 1 125 ? -24.362 9.949 23.519 1.00 75.38 125 ILE A N 1
ATOM 999 C CA . ILE A 1 125 ? -25.653 9.262 23.554 1.00 75.38 125 ILE A CA 1
ATOM 1000 C C . ILE A 1 125 ? -26.699 10.236 23.010 1.00 75.38 125 ILE A C 1
ATOM 1002 O O . ILE A 1 125 ? -26.981 11.258 23.632 1.00 75.38 125 ILE A O 1
ATOM 1006 N N . SER A 1 126 ? -27.260 9.926 21.841 1.00 77.19 126 SER A N 1
ATOM 1007 C CA . SER A 1 126 ? -28.438 10.611 21.305 1.00 77.19 126 SER A CA 1
ATOM 1008 C C . SER A 1 126 ? -29.669 9.770 21.611 1.00 77.19 126 SER A C 1
ATOM 1010 O O . SER A 1 126 ? -29.748 8.608 21.214 1.00 77.19 126 SER A O 1
ATOM 1012 N N . ALA A 1 127 ? -30.612 10.347 22.345 1.00 77.12 127 ALA A N 1
ATOM 1013 C CA . ALA A 1 127 ? -31.839 9.686 22.752 1.00 77.12 127 ALA A CA 1
ATOM 1014 C C . ALA A 1 127 ? -33.025 10.429 22.115 1.00 77.12 127 ALA A C 1
ATOM 1016 O O . ALA A 1 127 ? -33.156 11.641 22.283 1.00 77.12 127 ALA A O 1
ATOM 1017 N N . TYR A 1 128 ? -33.870 9.716 21.364 1.00 73.25 128 TYR A N 1
ATOM 1018 C CA . TYR A 1 128 ? -35.078 10.264 20.739 1.00 73.25 128 TYR A CA 1
ATOM 1019 C C . TYR A 1 128 ? -36.297 9.458 21.206 1.00 73.25 128 TYR A C 1
ATOM 1021 O O . TYR A 1 128 ? -36.410 8.276 20.890 1.00 73.25 128 TYR A O 1
ATOM 1029 N N . GLY A 1 129 ? -37.181 10.087 21.985 1.00 73.00 129 GLY A N 1
ATOM 1030 C CA . GLY A 1 129 ? -38.340 9.448 22.626 1.00 73.00 129 GLY A CA 1
ATOM 1031 C C . GLY A 1 129 ? -38.431 9.736 24.131 1.00 73.00 129 GLY A C 1
ATOM 1032 O O . GLY A 1 129 ? -37.460 10.182 24.739 1.00 73.00 129 GLY A O 1
ATOM 1033 N N . SER A 1 130 ? -39.604 9.502 24.732 1.00 68.56 130 SER A N 1
ATOM 1034 C CA . SER A 1 130 ? -39.789 9.613 26.187 1.00 68.56 130 SER A CA 1
ATOM 1035 C C . SER A 1 130 ? -39.368 8.302 26.847 1.00 68.56 130 SER A C 1
ATOM 1037 O O . SER A 1 130 ? -40.042 7.284 26.694 1.00 68.56 130 SER A O 1
ATOM 1039 N N . PHE A 1 131 ? -38.245 8.311 27.562 1.00 69.31 131 PHE A N 1
ATOM 1040 C CA . PHE A 1 131 ? -37.841 7.195 28.416 1.00 69.31 131 PHE A CA 1
ATOM 1041 C C . PHE A 1 131 ? -38.565 7.357 29.747 1.00 69.31 131 PHE A C 1
ATOM 1043 O O . PHE A 1 131 ? -37.987 7.835 30.721 1.00 69.31 131 PHE A O 1
ATOM 1050 N N . ASP A 1 132 ? -39.859 7.035 29.757 1.00 62.91 132 ASP A N 1
ATOM 1051 C CA . ASP A 1 132 ? -40.623 6.976 30.998 1.00 62.91 132 ASP A CA 1
ATOM 1052 C C . ASP A 1 132 ? -39.956 5.958 31.922 1.00 62.91 132 ASP A C 1
ATOM 1054 O O . ASP A 1 132 ? -39.999 4.744 31.704 1.00 62.91 132 ASP A O 1
ATOM 1058 N N . SER A 1 133 ? -39.327 6.470 32.975 1.00 59.12 133 SER A N 1
ATOM 1059 C CA . SER A 1 133 ? -38.932 5.697 34.139 1.00 59.12 133 SER A CA 1
ATOM 1060 C C . SER A 1 133 ? -40.203 5.257 34.860 1.00 59.12 133 SER A C 1
ATOM 1062 O O . SER A 1 133 ? -40.648 5.893 35.813 1.00 59.12 133 SER A O 1
ATOM 1064 N N . SER A 1 134 ? -40.820 4.184 34.375 1.00 57.72 134 SER A N 1
ATOM 1065 C CA . SER A 1 134 ? -41.829 3.465 35.141 1.00 57.72 134 SER A CA 1
ATOM 1066 C C . SER A 1 134 ? -41.108 2.562 36.139 1.00 57.72 134 SER A C 1
ATOM 1068 O O . SER A 1 134 ? -40.511 1.554 35.765 1.00 57.72 134 SER A O 1
ATOM 1070 N N . SER A 1 135 ? -41.125 3.001 37.398 1.00 51.03 135 SER A N 1
ATOM 1071 C CA . SER A 1 135 ? -40.689 2.291 38.606 1.00 51.03 135 SER A CA 1
ATOM 1072 C C . SER A 1 135 ? -41.327 0.898 38.752 1.00 51.03 135 SER A C 1
ATOM 1074 O O . SER A 1 135 ? -42.327 0.585 38.097 1.00 51.03 135 SER A O 1
ATOM 1076 N N . PRO A 1 136 ? -40.777 0.061 39.644 1.00 55.66 136 PRO A N 1
ATOM 1077 C CA . PRO A 1 136 ? -41.315 0.019 41.013 1.00 55.66 136 PRO A CA 1
ATOM 1078 C C . PRO A 1 136 ? -40.361 0.549 42.088 1.00 55.66 136 PRO A C 1
ATOM 1080 O O . PRO A 1 136 ? -39.128 0.436 41.915 1.00 55.66 136 PRO A O 1
#

Foldseek 3Di:
DDPQAWDWDKDKDKDWDDDPPDATKIKIKMFTPDTGPADLQQFKWFWDPDVVIDIDTDAGDAPVCSVVAAEDDDDPPGRMYTYRMDMDMDRDPVVVVVVVVRNVVRNVVRRVVVRCVVVDDDDDDDDDDDPPPPDD

Secondary structure (DSSP, 8-state):
------EEEEEEEEEEEEETTTEEEEEEEEEEEEEESS-S--EEEEEES-SS-EEEEEEEPPHHHHHHSEESSPPTT-SEEEESEEEEEESSHHHHHHHHHHHHHHHHHHHHHHHHHHT---------S-------

Radius of gyration: 21.29 Å; chains: 1; bounding box: 64×24×68 Å

Sequence (136 aa):
MSEFNFGIELERQLYGHEVAGRTLAYRMTVRVTRAHRVDPNIFLYRRDASNPPVDTFIAVCTPVDLEEYGAGDPRQSDRYFRTAELDLIARSAAELEDAWQLICADRDELVRTLHTMETATGTQISAYGSFDSSSP